Protein AF-A0A7W1CXE3-F1 (afdb_monomer_lite)

pLDDT: mean 88.19, std 13.42, range [48.09, 97.75]

Sequence (54 aa):
MVRECRPPARRGAPIILTVDAAAMHAAGHAFYQAANGVWLTDHVPPGYLSGWPG

Radius of gyration: 17.31 Å; chains: 1; bounding box: 22×29×56 Å

Structure (mmCIF, N/CA/C/O backbone):
data_AF-A0A7W1CXE3-F1
#
_entry.id   AF-A0A7W1CXE3-F1
#
loop_
_atom_site.group_PDB
_atom_site.id
_atom_site.type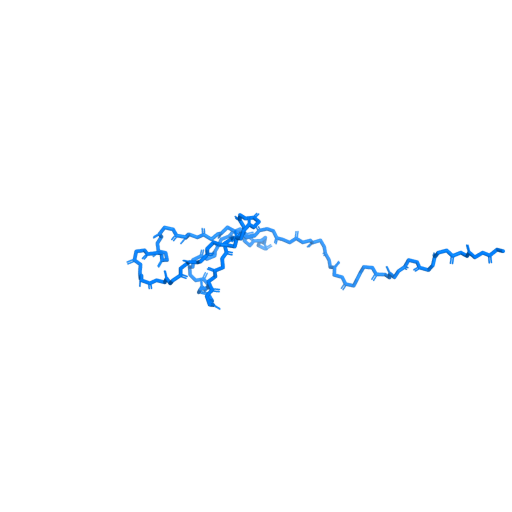_symbol
_atom_site.label_atom_id
_atom_site.label_alt_id
_atom_site.label_comp_id
_atom_site.label_asym_id
_atom_site.label_entity_id
_atom_site.label_seq_id
_atom_site.pdbx_PDB_ins_code
_atom_site.Cartn_x
_atom_site.Cartn_y
_atom_site.Cartn_z
_atom_site.occupancy
_atom_site.B_iso_or_equiv
_atom_site.auth_seq_id
_atom_site.auth_comp_id
_atom_site.auth_asym_id
_atom_site.auth_atom_id
_atom_site.pdbx_PDB_model_num
ATOM 1 N N . MET A 1 1 ? 12.646 3.449 -46.300 1.00 48.09 1 MET A N 1
ATOM 2 C CA . MET A 1 1 ? 13.197 4.106 -45.096 1.00 48.09 1 MET A CA 1
ATOM 3 C C . MET A 1 1 ? 12.045 4.415 -44.156 1.00 48.09 1 MET A C 1
ATOM 5 O O . MET A 1 1 ? 11.361 5.405 -44.362 1.00 48.09 1 MET A O 1
ATOM 9 N N . VAL A 1 2 ? 11.781 3.556 -43.174 1.00 55.72 2 VAL A N 1
ATOM 10 C CA . VAL A 1 2 ? 10.862 3.888 -42.077 1.00 55.72 2 VAL A CA 1
ATOM 11 C C . VAL A 1 2 ? 11.747 4.098 -40.862 1.00 55.72 2 VAL A C 1
ATOM 13 O O . VAL A 1 2 ? 12.448 3.180 -40.450 1.00 55.72 2 VAL A O 1
ATOM 16 N N . ARG A 1 3 ? 11.807 5.330 -40.357 1.00 56.06 3 ARG A N 1
ATOM 17 C CA . ARG A 1 3 ? 12.458 5.605 -39.077 1.00 56.06 3 ARG A CA 1
ATOM 18 C C . ARG A 1 3 ? 11.405 5.400 -38.000 1.00 56.06 3 ARG A C 1
ATOM 20 O O . ARG A 1 3 ? 10.348 6.018 -38.064 1.00 56.06 3 ARG A O 1
ATOM 27 N N . GLU A 1 4 ? 11.686 4.525 -37.045 1.00 59.56 4 GLU A N 1
ATOM 28 C CA . GLU A 1 4 ? 10.847 4.334 -35.865 1.00 59.56 4 GLU A CA 1
ATOM 29 C C . GLU A 1 4 ? 10.717 5.668 -35.118 1.00 59.56 4 GLU A C 1
ATOM 31 O O . GLU A 1 4 ? 11.688 6.207 -34.580 1.00 59.56 4 GLU A O 1
ATOM 36 N N . CYS A 1 5 ? 9.506 6.228 -35.110 1.00 64.88 5 CYS A N 1
ATOM 37 C CA . CYS A 1 5 ? 9.170 7.389 -34.296 1.00 64.88 5 CYS A CA 1
ATOM 38 C C . CYS A 1 5 ? 9.070 6.942 -32.838 1.00 64.88 5 CYS A C 1
ATOM 40 O O . CYS A 1 5 ? 8.037 6.444 -32.395 1.00 64.88 5 CYS A O 1
ATOM 42 N N . ARG A 1 6 ? 10.156 7.116 -32.084 1.00 69.81 6 ARG A N 1
ATOM 43 C CA . ARG A 1 6 ? 10.148 6.927 -30.634 1.00 69.81 6 ARG A CA 1
ATOM 44 C C . ARG A 1 6 ? 9.439 8.116 -29.983 1.00 69.81 6 ARG A C 1
ATOM 46 O O . ARG A 1 6 ? 9.944 9.235 -30.100 1.00 69.81 6 ARG A O 1
ATOM 53 N N . PRO A 1 7 ? 8.300 7.923 -29.303 1.00 74.56 7 PRO A N 1
ATOM 54 C CA . PRO A 1 7 ? 7.652 9.022 -28.610 1.00 74.56 7 PRO A CA 1
ATOM 55 C C . PRO A 1 7 ? 8.547 9.513 -27.457 1.00 74.56 7 PRO A C 1
ATOM 57 O O . PRO A 1 7 ? 9.225 8.703 -26.816 1.00 74.56 7 PRO A O 1
ATOM 60 N N . PRO A 1 8 ? 8.571 10.825 -27.172 1.00 66.38 8 PRO A N 1
ATOM 61 C CA . PRO A 1 8 ? 9.337 11.361 -26.057 1.00 66.38 8 PRO A CA 1
ATOM 62 C C . PRO A 1 8 ? 8.771 10.847 -24.727 1.00 66.38 8 PRO A C 1
ATOM 64 O O . PRO A 1 8 ? 7.557 10.854 -24.506 1.00 66.38 8 PRO A O 1
ATOM 67 N N . ALA A 1 9 ? 9.657 10.424 -23.824 1.00 70.44 9 ALA A N 1
ATOM 68 C CA . ALA A 1 9 ? 9.303 10.109 -22.447 1.00 70.44 9 ALA A CA 1
ATOM 69 C C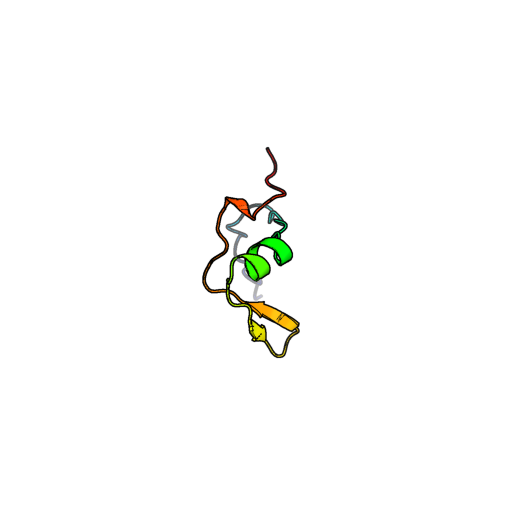 . ALA A 1 9 ? 8.830 11.398 -21.754 1.00 70.44 9 ALA A C 1
ATOM 71 O O . ALA A 1 9 ? 9.622 12.276 -21.436 1.00 70.44 9 ALA A O 1
ATOM 72 N N . ARG A 1 10 ? 7.513 11.543 -21.566 1.00 75.06 10 ARG A N 1
ATOM 73 C CA . ARG A 1 10 ? 6.887 12.743 -20.972 1.00 75.06 10 ARG A CA 1
ATOM 74 C C . ARG A 1 10 ? 6.978 12.804 -19.443 1.00 75.06 10 ARG A C 1
ATOM 76 O O . ARG A 1 10 ? 6.451 13.731 -18.841 1.00 75.06 10 ARG A O 1
ATOM 83 N N . ARG A 1 11 ? 7.575 11.795 -18.812 1.00 74.31 11 ARG A N 1
ATOM 84 C CA . ARG A 1 11 ? 7.634 11.635 -17.357 1.00 74.31 11 ARG A CA 1
ATOM 85 C C . ARG A 1 11 ? 9.097 11.556 -16.941 1.00 74.31 11 ARG A C 1
ATOM 87 O O . ARG A 1 11 ? 9.875 10.877 -17.609 1.00 74.31 11 ARG A O 1
ATOM 94 N N . GLY A 1 12 ? 9.444 12.275 -15.873 1.00 77.56 12 GLY A N 1
ATOM 95 C CA . GLY A 1 12 ? 10.754 12.175 -15.232 1.00 77.56 12 GLY A CA 1
ATOM 96 C C . GLY A 1 12 ? 11.030 10.759 -14.722 1.00 77.56 12 GLY A C 1
ATOM 97 O O . GLY A 1 12 ? 10.197 9.859 -14.863 1.00 77.56 12 GLY A O 1
ATOM 98 N N . ALA A 1 13 ? 12.209 10.562 -14.134 1.00 85.06 13 ALA A N 1
ATOM 99 C CA . ALA A 1 13 ? 12.570 9.275 -13.555 1.00 85.06 13 ALA A CA 1
ATOM 100 C C . ALA A 1 13 ? 11.504 8.827 -12.532 1.00 85.06 13 ALA A C 1
ATOM 102 O O . ALA A 1 13 ? 11.055 9.649 -11.727 1.00 85.06 13 ALA A O 1
ATOM 103 N N . PRO A 1 14 ? 11.062 7.559 -12.572 1.00 87.25 14 PRO A N 1
ATOM 104 C CA . PRO A 1 14 ? 10.081 7.060 -11.622 1.00 87.25 14 PRO A CA 1
ATOM 105 C C . PRO A 1 14 ? 10.662 7.059 -10.205 1.00 87.25 14 PRO A C 1
ATOM 107 O O . PRO A 1 14 ? 11.828 6.723 -10.001 1.00 87.25 14 PRO A O 1
ATOM 110 N N . ILE A 1 15 ? 9.822 7.399 -9.231 1.00 90.56 15 ILE A N 1
ATOM 111 C CA . ILE A 1 15 ? 10.130 7.304 -7.804 1.00 90.56 15 ILE A CA 1
ATOM 112 C C . ILE A 1 15 ? 9.414 6.070 -7.264 1.00 90.56 15 ILE A C 1
ATOM 114 O O . ILE A 1 15 ? 8.218 5.893 -7.503 1.00 90.56 15 ILE A O 1
ATOM 118 N N . ILE A 1 16 ? 10.145 5.220 -6.548 1.00 92.44 16 ILE A N 1
ATOM 119 C CA . ILE A 1 16 ? 9.581 4.045 -5.885 1.00 92.44 16 ILE A CA 1
ATOM 120 C C . ILE A 1 16 ? 9.228 4.444 -4.454 1.00 92.44 16 ILE A C 1
ATOM 122 O O . ILE A 1 16 ? 10.103 4.848 -3.694 1.00 92.44 16 ILE A O 1
ATOM 126 N N . LEU A 1 17 ? 7.948 4.325 -4.105 1.00 95.06 17 LEU A N 1
ATOM 127 C CA . LEU A 1 17 ? 7.448 4.554 -2.752 1.00 95.06 17 LEU A CA 1
ATOM 128 C C . LEU A 1 17 ? 7.219 3.218 -2.044 1.00 95.06 17 LEU A C 1
ATOM 130 O O . LEU A 1 17 ? 6.788 2.242 -2.662 1.00 95.06 17 LEU A O 1
ATOM 134 N N . THR A 1 18 ? 7.462 3.202 -0.739 1.00 96.19 18 THR A N 1
ATOM 135 C CA . THR A 1 18 ? 7.203 2.052 0.130 1.00 96.19 18 THR A CA 1
ATOM 136 C C . THR A 1 18 ? 5.883 2.260 0.861 1.00 96.19 18 THR A C 1
ATOM 138 O O . THR A 1 18 ? 5.663 3.318 1.452 1.00 96.19 18 THR A O 1
ATOM 141 N N . VAL A 1 19 ? 5.020 1.243 0.837 1.00 97.00 19 VAL A N 1
ATOM 142 C CA . VAL A 1 19 ? 3.724 1.230 1.530 1.00 97.00 19 VAL A CA 1
ATOM 143 C C . VAL A 1 19 ? 3.828 0.384 2.796 1.00 97.00 19 VAL A C 1
ATOM 145 O O . VAL A 1 19 ? 4.233 -0.778 2.717 1.00 97.00 19 VAL A O 1
ATOM 148 N N . ASP A 1 20 ? 3.403 0.915 3.943 1.00 97.38 20 ASP A N 1
ATOM 149 C CA . ASP A 1 20 ? 3.198 0.114 5.157 1.00 97.38 20 ASP A CA 1
ATOM 150 C C . ASP A 1 20 ? 1.885 -0.684 5.065 1.00 97.38 20 ASP A C 1
ATOM 152 O O . ASP A 1 20 ? 0.841 -0.333 5.624 1.00 97.38 20 ASP A O 1
ATOM 156 N N . ALA A 1 21 ? 1.938 -1.772 4.295 1.00 96.62 21 ALA A N 1
ATOM 157 C CA . ALA A 1 21 ? 0.787 -2.636 4.057 1.00 96.62 21 ALA A CA 1
ATOM 158 C C . ALA A 1 21 ? 0.317 -3.359 5.330 1.00 96.62 21 ALA A C 1
ATOM 160 O O . ALA A 1 21 ? -0.870 -3.660 5.457 1.00 96.62 21 ALA A O 1
ATOM 161 N N . ALA A 1 22 ? 1.221 -3.616 6.283 1.00 96.88 22 ALA A N 1
ATOM 162 C CA . ALA A 1 22 ? 0.878 -4.271 7.540 1.00 96.88 22 ALA A CA 1
ATOM 163 C C . ALA A 1 22 ? -0.015 -3.367 8.399 1.00 96.88 22 ALA A C 1
ATOM 165 O O . ALA A 1 22 ? -1.077 -3.804 8.852 1.00 96.88 22 ALA A O 1
ATOM 166 N N . ALA A 1 23 ? 0.362 -2.096 8.560 1.00 97.69 23 ALA A N 1
ATOM 167 C CA . ALA A 1 23 ? -0.446 -1.127 9.291 1.00 97.69 23 ALA A CA 1
ATOM 168 C C . ALA A 1 23 ? -1.787 -0.850 8.589 1.00 97.69 23 ALA A C 1
ATOM 170 O O . ALA A 1 23 ? -2.821 -0.768 9.254 1.00 97.69 23 ALA A O 1
ATOM 171 N N . MET A 1 24 ? -1.801 -0.773 7.253 1.00 97.75 24 MET A N 1
ATOM 172 C CA . MET A 1 24 ? -3.044 -0.633 6.485 1.00 97.75 24 MET A CA 1
ATOM 173 C C . MET A 1 24 ? -3.982 -1.828 6.672 1.00 97.75 24 MET A C 1
ATOM 175 O O . MET A 1 24 ? -5.181 -1.647 6.882 1.00 97.75 24 MET A O 1
ATOM 179 N N . HIS A 1 25 ? -3.457 -3.052 6.614 1.00 97.12 25 HIS A N 1
ATOM 180 C CA . HIS A 1 25 ? -4.276 -4.243 6.805 1.00 97.12 25 HIS A CA 1
ATOM 181 C C . HIS A 1 25 ? -4.845 -4.304 8.229 1.00 97.12 25 HIS A C 1
ATOM 183 O O . HIS A 1 25 ? -6.036 -4.556 8.401 1.00 97.12 25 HIS A O 1
ATOM 189 N N . ALA A 1 26 ? -4.032 -3.978 9.241 1.00 97.69 26 ALA A N 1
ATOM 190 C CA . ALA A 1 26 ? -4.475 -3.892 10.633 1.00 97.69 26 ALA A CA 1
ATOM 191 C C . ALA A 1 26 ? -5.551 -2.811 10.854 1.00 97.69 26 ALA A C 1
ATOM 193 O O . ALA A 1 26 ? -6.436 -2.984 11.689 1.00 97.69 26 ALA A O 1
ATOM 194 N N . ALA A 1 27 ? -5.508 -1.723 10.082 1.00 97.06 27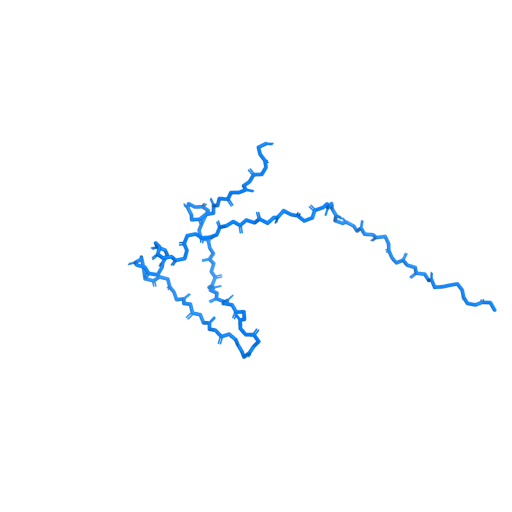 ALA A N 1
ATOM 195 C CA . ALA A 1 27 ? -6.526 -0.673 10.079 1.00 97.06 27 ALA A CA 1
ATOM 196 C C . ALA A 1 27 ? -7.805 -1.044 9.293 1.00 97.06 27 ALA A C 1
ATOM 198 O O . ALA A 1 27 ? -8.743 -0.250 9.248 1.00 97.06 27 ALA A O 1
ATOM 199 N N . GLY A 1 28 ? -7.872 -2.239 8.694 1.00 97.44 28 GLY A N 1
ATOM 200 C CA . GLY A 1 28 ? -9.059 -2.751 8.005 1.00 97.44 28 GLY A CA 1
ATOM 201 C C . GLY A 1 28 ? -9.130 -2.431 6.511 1.00 97.44 28 GLY A C 1
ATOM 202 O O . GLY A 1 28 ? -10.179 -2.634 5.899 1.00 97.44 28 GLY A O 1
ATOM 203 N N . HIS A 1 29 ? -8.044 -1.950 5.898 1.00 97.38 29 HIS A N 1
ATOM 204 C CA . HIS A 1 29 ? -8.010 -1.745 4.450 1.00 97.38 29 HIS A CA 1
ATOM 205 C C . HIS A 1 29 ? -8.010 -3.085 3.703 1.00 97.38 29 HIS A C 1
ATOM 207 O O . HIS A 1 29 ? -7.268 -4.013 4.039 1.00 97.38 29 HIS A O 1
ATOM 213 N N . ALA A 1 30 ? -8.833 -3.167 2.657 1.00 97.00 30 ALA A N 1
ATOM 214 C CA . ALA A 1 30 ? -8.913 -4.344 1.807 1.00 97.00 30 ALA A CA 1
ATOM 215 C C . ALA A 1 30 ? -7.709 -4.425 0.859 1.00 97.00 30 ALA A C 1
ATOM 217 O O . ALA A 1 30 ? -7.305 -3.433 0.244 1.00 97.00 30 ALA A O 1
ATOM 218 N N . PHE A 1 31 ? -7.178 -5.636 0.720 1.00 97.31 31 PHE A N 1
ATOM 219 C CA . PHE A 1 31 ? -6.125 -5.976 -0.225 1.00 97.31 31 PHE A CA 1
ATOM 220 C C . PHE A 1 31 ? -6.588 -7.140 -1.091 1.00 97.31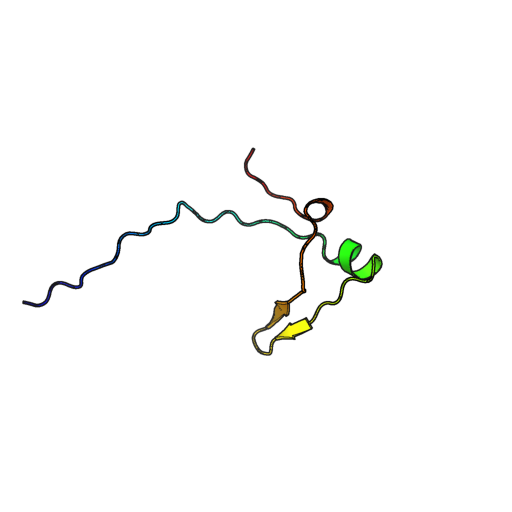 31 PHE A C 1
ATOM 222 O O . PHE A 1 31 ? -7.134 -8.123 -0.589 1.00 97.31 31 PHE A O 1
ATOM 229 N N . TYR A 1 32 ? -6.333 -7.040 -2.388 1.00 97.31 32 TYR A N 1
ATOM 230 C CA . TYR A 1 32 ? -6.668 -8.064 -3.368 1.00 97.31 32 TYR A CA 1
ATOM 231 C C . TYR A 1 32 ? -5.410 -8.447 -4.131 1.00 97.31 32 TYR A C 1
ATOM 233 O O . TYR A 1 32 ? -4.643 -7.575 -4.536 1.00 97.31 32 TYR A O 1
ATOM 241 N N . GLN A 1 33 ? -5.201 -9.739 -4.358 1.00 97.62 33 GLN A N 1
ATOM 242 C CA . GLN A 1 33 ? -4.075 -10.213 -5.150 1.00 97.62 33 GLN A CA 1
ATOM 243 C C . GLN A 1 33 ? -4.556 -10.605 -6.546 1.00 97.62 33 GLN A C 1
ATOM 245 O O . GLN A 1 33 ? -5.415 -11.473 -6.704 1.00 97.62 33 GLN A O 1
ATOM 250 N N . ALA A 1 34 ? -4.003 -9.957 -7.567 1.00 96.38 34 ALA A N 1
ATOM 251 C CA . ALA A 1 34 ? -4.231 -10.332 -8.953 1.00 96.38 34 ALA A CA 1
ATOM 252 C C . ALA A 1 34 ? -3.420 -11.587 -9.319 1.00 96.38 34 ALA A C 1
ATOM 254 O O . ALA A 1 34 ? -2.410 -11.910 -8.694 1.00 96.38 34 ALA A O 1
ATOM 255 N N . ALA A 1 35 ? -3.826 -12.275 -10.389 1.00 97.12 35 ALA A N 1
ATOM 256 C CA . ALA A 1 35 ? -3.182 -13.515 -10.838 1.00 97.12 35 ALA A CA 1
ATOM 257 C C . ALA A 1 35 ? -1.690 -13.355 -11.199 1.00 97.12 35 ALA A C 1
ATOM 259 O O . ALA A 1 35 ? -0.940 -14.324 -11.186 1.00 97.12 35 ALA A O 1
ATOM 260 N N . ASN A 1 36 ? -1.248 -12.134 -11.507 1.00 96.88 36 ASN A N 1
ATOM 261 C CA . ASN A 1 36 ? 0.150 -11.804 -11.791 1.00 96.88 36 ASN A CA 1
ATOM 262 C C . ASN A 1 36 ? 0.977 -11.492 -10.526 1.00 96.88 36 ASN A C 1
ATOM 264 O O . ASN A 1 36 ? 2.111 -11.035 -10.643 1.00 96.88 36 ASN A O 1
ATOM 268 N N . GLY A 1 37 ? 0.411 -11.685 -9.331 1.00 95.44 37 GLY A N 1
ATOM 269 C CA . GLY A 1 37 ? 1.076 -11.416 -8.057 1.00 95.44 37 GLY A CA 1
ATOM 270 C C . GLY A 1 37 ? 1.095 -9.942 -7.643 1.00 95.44 37 GLY A C 1
ATOM 271 O O . GLY A 1 37 ? 1.659 -9.627 -6.597 1.00 95.44 37 GLY A O 1
ATOM 272 N N . VAL A 1 38 ? 0.474 -9.044 -8.418 1.00 96.75 38 VAL A N 1
ATOM 273 C CA . VAL A 1 38 ? 0.313 -7.633 -8.042 1.00 96.75 38 VAL A CA 1
ATOM 274 C C . VAL A 1 38 ? -0.797 -7.496 -7.006 1.00 96.75 38 VAL A C 1
ATOM 276 O O . VAL A 1 38 ? -1.864 -8.097 -7.131 1.00 96.75 38 VAL A O 1
ATOM 279 N N . TRP A 1 39 ? -0.542 -6.667 -5.999 1.00 96.81 39 TRP A N 1
ATOM 280 C CA . TRP A 1 39 ? -1.515 -6.314 -4.975 1.00 96.81 39 TRP A CA 1
ATOM 281 C C . TRP A 1 39 ? -2.279 -5.049 -5.358 1.00 96.81 39 TRP A C 1
ATOM 283 O O . TRP A 1 39 ? -1.706 -4.089 -5.875 1.00 96.81 39 TRP A O 1
ATOM 293 N N . LEU A 1 40 ? -3.578 -5.061 -5.086 1.00 96.94 40 LEU A N 1
ATOM 294 C CA . LEU A 1 40 ? -4.521 -3.982 -5.341 1.00 96.94 40 LEU A CA 1
ATOM 295 C C . LEU A 1 40 ? -5.190 -3.581 -4.026 1.00 96.94 40 LEU A C 1
ATOM 297 O O . LEU A 1 40 ? -5.478 -4.425 -3.179 1.00 96.94 40 LEU A O 1
ATOM 301 N N . THR A 1 41 ? -5.468 -2.295 -3.882 1.00 97.19 41 THR A N 1
ATOM 302 C CA . THR A 1 41 ? -6.278 -1.712 -2.809 1.00 97.19 41 THR A CA 1
ATOM 303 C C . THR A 1 41 ? -6.980 -0.478 -3.376 1.00 97.19 41 THR A C 1
ATOM 305 O O . THR A 1 41 ? -6.513 0.070 -4.378 1.00 97.19 41 THR A O 1
ATOM 308 N N . ASP A 1 42 ? -8.089 -0.043 -2.779 1.00 96.75 42 ASP A N 1
ATOM 309 C CA . ASP A 1 42 ? -8.878 1.078 -3.311 1.00 96.75 42 ASP A CA 1
ATOM 310 C C . ASP A 1 42 ? -8.085 2.393 -3.310 1.00 96.75 42 ASP A C 1
ATOM 312 O O . ASP A 1 42 ? -8.100 3.151 -4.279 1.00 96.75 42 ASP A O 1
ATOM 316 N N . HIS A 1 43 ? -7.368 2.667 -2.219 1.00 96.31 43 HIS A N 1
ATOM 317 C CA . HIS A 1 43 ? -6.514 3.840 -2.074 1.00 96.31 43 HIS A CA 1
ATOM 318 C C . HIS A 1 43 ? -5.483 3.608 -0.962 1.00 96.31 43 HIS A C 1
ATOM 320 O O . HIS A 1 43 ? -5.799 2.998 0.058 1.00 96.31 43 HIS A O 1
ATOM 326 N N . VAL A 1 44 ? -4.273 4.153 -1.123 1.00 96.56 44 VAL A N 1
ATOM 327 C CA . VAL A 1 44 ? -3.229 4.164 -0.085 1.00 96.56 44 VAL A CA 1
ATOM 328 C C . VAL A 1 44 ? -3.193 5.544 0.580 1.00 96.56 44 VAL A C 1
ATOM 330 O O . VAL A 1 44 ? -2.755 6.504 -0.056 1.00 96.56 44 VAL A O 1
ATOM 333 N N . PRO A 1 45 ? -3.653 5.697 1.838 1.00 95.94 45 PRO A N 1
ATOM 334 C CA . PRO A 1 45 ? -3.559 6.975 2.539 1.00 95.94 45 PRO A CA 1
ATOM 335 C C . PRO A 1 45 ? -2.096 7.450 2.668 1.00 95.94 45 PRO A C 1
ATOM 337 O O . PRO A 1 45 ? -1.224 6.625 2.947 1.00 95.94 45 PRO A O 1
ATOM 340 N N . PRO A 1 46 ? -1.806 8.763 2.540 1.00 94.62 46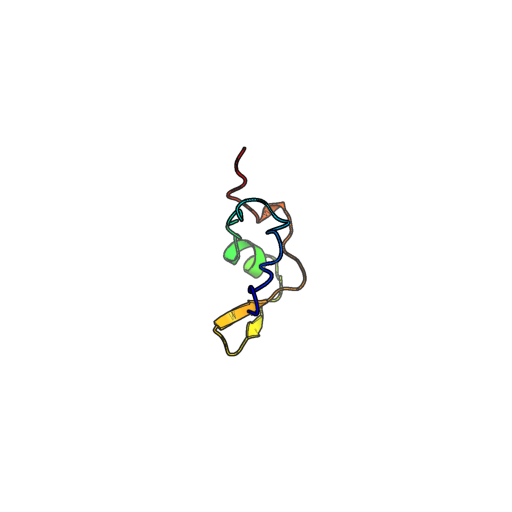 PRO A N 1
ATOM 341 C CA . PRO A 1 46 ? -0.431 9.278 2.546 1.00 94.62 46 PRO A CA 1
ATOM 342 C C . PRO A 1 46 ? 0.378 8.937 3.799 1.00 94.62 46 PRO A C 1
ATOM 344 O O . PRO A 1 46 ? 1.591 8.796 3.716 1.00 94.62 46 PRO A O 1
ATOM 347 N N . GLY A 1 47 ? -0.285 8.767 4.948 1.00 95.94 47 GLY A N 1
ATOM 348 C CA . GLY A 1 47 ? 0.366 8.384 6.205 1.00 95.94 47 GLY A CA 1
ATOM 349 C C . GLY A 1 47 ? 1.018 6.997 6.185 1.00 95.94 47 GLY A C 1
ATOM 350 O O . GLY A 1 47 ? 1.836 6.713 7.052 1.00 95.94 47 GLY A O 1
ATOM 351 N N . TYR A 1 48 ? 0.692 6.157 5.198 1.00 96.25 48 TYR A N 1
ATOM 352 C CA . TYR A 1 48 ? 1.301 4.839 5.003 1.00 96.25 48 TYR A CA 1
ATOM 353 C C . TYR A 1 48 ? 2.347 4.823 3.878 1.00 96.25 48 TYR A C 1
ATOM 355 O O . TYR A 1 48 ? 2.871 3.757 3.560 1.00 96.25 48 TYR A O 1
ATOM 363 N N . LEU A 1 49 ? 2.644 5.971 3.255 1.00 96.19 49 LEU A N 1
ATOM 364 C CA . LEU A 1 49 ? 3.655 6.102 2.205 1.00 96.19 49 LEU A CA 1
ATOM 365 C C . LEU A 1 49 ? 4.974 6.626 2.774 1.00 96.19 49 LEU A C 1
ATOM 367 O O . LEU A 1 49 ? 5.013 7.574 3.554 1.00 96.19 49 LEU A O 1
ATOM 371 N N . SER A 1 50 ? 6.075 6.043 2.315 1.00 94.94 50 SER A N 1
ATOM 372 C CA . SER A 1 50 ? 7.438 6.500 2.595 1.00 94.94 50 SER A CA 1
ATOM 373 C C . SER A 1 50 ? 8.318 6.384 1.346 1.00 94.94 50 SER A C 1
ATOM 375 O O . SER A 1 50 ? 7.899 5.835 0.326 1.00 94.94 50 SER A O 1
ATOM 377 N N . GLY A 1 51 ? 9.539 6.924 1.401 1.00 90.31 51 GLY A N 1
ATOM 378 C CA . GLY A 1 51 ? 10.472 6.898 0.266 1.00 90.31 51 GLY A CA 1
ATOM 379 C C . GLY A 1 51 ? 10.337 8.079 -0.699 1.00 90.31 51 GLY A C 1
ATOM 380 O O . GLY A 1 51 ? 10.822 8.010 -1.825 1.00 90.31 51 GLY A O 1
ATOM 381 N N . TRP A 1 52 ? 9.697 9.171 -0.270 1.00 86.56 52 TRP A N 1
ATOM 382 C CA . TRP A 1 52 ? 9.728 10.426 -1.016 1.00 86.56 52 TRP A CA 1
ATOM 383 C C . TRP A 1 52 ? 11.172 10.961 -1.077 1.00 86.56 52 TRP A C 1
ATOM 385 O O . TRP A 1 52 ? 11.803 11.092 -0.024 1.00 86.56 52 TRP A O 1
ATOM 395 N N . PRO A 1 53 ? 11.716 11.274 -2.266 1.00 77.25 53 PRO A N 1
ATOM 396 C CA . PRO A 1 53 ? 12.965 12.008 -2.369 1.00 77.25 53 PRO A CA 1
ATOM 397 C C . PRO A 1 53 ? 12.676 13.440 -1.922 1.00 77.25 53 PRO A C 1
ATOM 399 O O . PRO A 1 53 ? 11.893 14.134 -2.567 1.00 77.25 53 PRO A O 1
ATOM 402 N N . GLY A 1 54 ? 13.227 13.815 -0.764 1.00 72.88 54 GLY A N 1
ATOM 403 C CA . GLY A 1 54 ? 13.084 15.151 -0.176 1.00 72.88 54 GLY A CA 1
ATOM 404 C C . GLY A 1 54 ? 13.358 16.2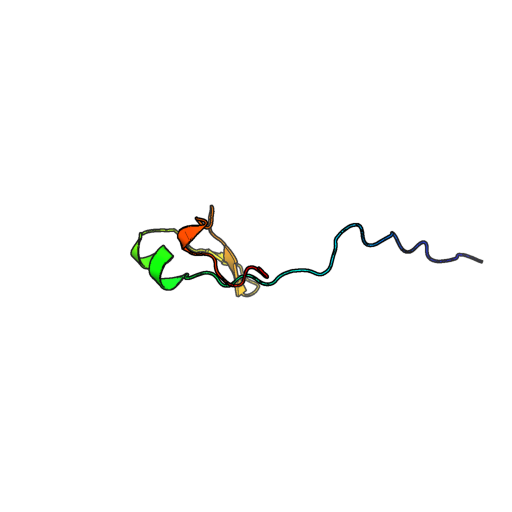85 -1.154 1.00 72.88 54 GLY A C 1
ATOM 405 O O . GLY A 1 54 ? 14.177 16.092 -2.080 1.00 72.88 54 GLY A O 1
#

Foldseek 3Di:
DDDPDDDDPPDDDDFDKAFPVVVCVVVPWDWDADPVRDIDTPDGPCVRIDRDPD

Secondary structure (DSSP, 8-state):
-----PPP--S-SPPPPEE-HHHHHHTT---EE-TTS-EE-S---GGGEE----